Protein AF-G9MUP9-F1 (afdb_monomer)

Sequence (63 aa):
YRLGVYGFLNSKEFDGHDAVQNAGLLDQRLAREWIQRHKSAFGGDPSKVTIWGGSAGGRLQTR

Solvent-accessible surface area (backbone atoms only — not comparable to full-atom values): 3937 Å² total; per-residue (Å²): 100,52,58,66,67,79,7,58,50,73,63,76,91,40,67,93,50,101,63,65,66,43,38,18,58,52,39,48,52,52,51,53,52,48,46,55,74,47,33,57,84,73,78,41,57,67,93,69,74,85,86,85,49,66,74,71,48,39,66,72,61,78,121

Radius of gyration: 14.55 Å; Cα contacts (8 Å, |Δi|>4): 45; chains: 1; bounding box: 31×16×38 Å

Organism: Hypocrea virens (strain Gv29-8 / FGSC 10586) (NCBI:txid413071)

InterPro domains:
  IPR002018 Carboxylesterase,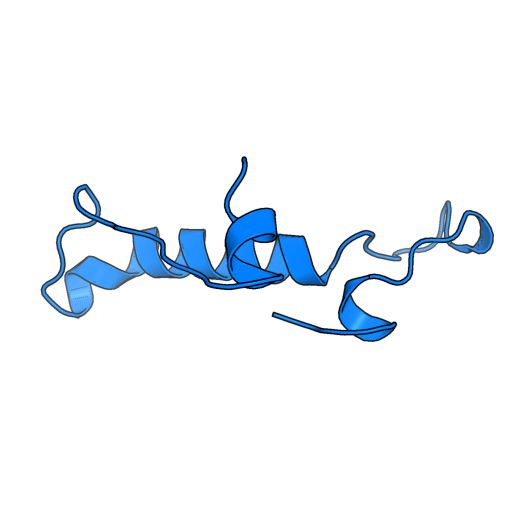 type B [PF00135] (1-59)
  IPR019826 Carboxylesterase type B, active site [PS00122] (42-57)
  IPR029058 Alpha/Beta hydrolase fold [G3DSA:3.40.50.1820] (1-61)
  IPR029058 Alpha/Beta hydrolase fold [SSF53474] (1-59)

Secondary structure (DSSP, 8-state):
---HHHHH---GGGTTTT--TTHHHHHHHHHHHHHHHHGGGGT--TT-------THHHHTT--

Structure (mmCIF, N/CA/C/O backbone):
data_AF-G9MUP9-F1
#
_entry.id   AF-G9MUP9-F1
#
loop_
_atom_site.group_PDB
_atom_site.id
_atom_site.type_symbol
_atom_site.label_atom_id
_atom_site.label_alt_id
_atom_site.label_comp_id
_atom_site.label_asym_id
_atom_site.label_entity_id
_atom_site.label_seq_id
_atom_site.pdbx_PDB_ins_code
_atom_site.Cartn_x
_atom_site.Cartn_y
_atom_site.Cartn_z
_atom_site.occupancy
_atom_site.B_iso_or_equiv
_atom_site.auth_seq_id
_atom_site.auth_comp_id
_atom_site.auth_asym_id
_atom_site.auth_atom_id
_atom_site.pdbx_PDB_model_num
ATOM 1 N N . TYR A 1 1 ? 0.760 -5.475 -2.601 1.00 87.00 1 TYR A N 1
ATOM 2 C CA . TYR A 1 1 ? 1.133 -4.562 -3.694 1.00 87.00 1 TYR A CA 1
ATOM 3 C C . TYR A 1 1 ? 2.111 -5.265 -4.614 1.00 87.00 1 TYR A C 1
ATOM 5 O O . TYR A 1 1 ? 2.819 -6.152 -4.145 1.00 87.00 1 TYR A O 1
ATOM 13 N N . ARG A 1 2 ? 2.130 -4.915 -5.901 1.00 94.81 2 ARG A N 1
ATOM 14 C CA . ARG A 1 2 ? 3.076 -5.461 -6.882 1.00 94.81 2 ARG A CA 1
ATOM 15 C C . ARG A 1 2 ? 4.524 -5.098 -6.535 1.00 94.81 2 ARG A C 1
ATOM 17 O O . ARG A 1 2 ? 4.786 -4.047 -5.954 1.00 94.81 2 ARG A O 1
ATOM 24 N N . LEU A 1 3 ? 5.457 -5.978 -6.899 1.00 92.94 3 LEU A N 1
ATOM 25 C CA . LEU A 1 3 ? 6.895 -5.877 -6.617 1.00 92.94 3 LEU A CA 1
ATOM 26 C C . LEU A 1 3 ? 7.721 -5.888 -7.911 1.00 92.94 3 LEU A C 1
ATOM 28 O O . LEU A 1 3 ? 7.203 -6.206 -8.982 1.00 92.94 3 LEU A O 1
ATOM 32 N N . GLY A 1 4 ? 9.016 -5.573 -7.796 1.00 91.19 4 GLY A N 1
ATOM 33 C CA . GLY A 1 4 ? 9.966 -5.628 -8.911 1.00 91.19 4 GLY A CA 1
ATOM 34 C C . GLY A 1 4 ? 9.512 -4.795 -10.110 1.00 91.19 4 GLY A C 1
ATOM 35 O O . GLY A 1 4 ? 8.883 -3.751 -9.942 1.00 91.19 4 GLY A O 1
ATOM 36 N N . VAL A 1 5 ? 9.788 -5.281 -11.322 1.00 90.38 5 VAL A N 1
ATOM 37 C CA . VAL A 1 5 ? 9.410 -4.593 -12.570 1.00 90.38 5 VAL A CA 1
ATOM 38 C C . VAL A 1 5 ? 7.898 -4.365 -12.678 1.00 90.38 5 VAL A C 1
ATOM 40 O O . VAL A 1 5 ? 7.459 -3.306 -13.096 1.00 90.38 5 VAL A O 1
ATOM 43 N N . TYR A 1 6 ? 7.071 -5.285 -12.189 1.00 89.56 6 TYR A N 1
ATOM 44 C CA . TYR A 1 6 ? 5.615 -5.134 -12.272 1.00 89.56 6 TYR A CA 1
ATOM 45 C C . TYR A 1 6 ? 5.043 -4.068 -11.326 1.00 89.56 6 TYR A C 1
ATOM 47 O O . TYR A 1 6 ? 3.909 -3.631 -11.512 1.00 89.56 6 TYR A O 1
ATOM 55 N N . GLY A 1 7 ? 5.786 -3.682 -10.284 1.00 91.12 7 GLY A N 1
ATOM 56 C CA . GLY A 1 7 ? 5.369 -2.662 -9.318 1.00 91.12 7 GLY A CA 1
ATOM 57 C C . GLY A 1 7 ? 6.092 -1.324 -9.469 1.00 91.12 7 GLY A C 1
ATOM 58 O O . GLY A 1 7 ? 5.551 -0.295 -9.072 1.00 91.12 7 GLY A O 1
ATOM 59 N N . PHE A 1 8 ? 7.311 -1.334 -10.005 1.00 91.38 8 PHE A N 1
ATOM 60 C CA . PHE A 1 8 ? 8.224 -0.191 -9.935 1.00 91.38 8 PHE A CA 1
ATOM 61 C C . PHE A 1 8 ? 8.989 0.068 -11.239 1.00 91.38 8 PHE A C 1
ATOM 63 O O . PHE A 1 8 ? 9.943 0.844 -11.231 1.00 91.38 8 PHE A O 1
ATOM 70 N N . LEU A 1 9 ? 8.601 -0.561 -12.355 1.00 89.69 9 LEU A N 1
ATOM 71 C CA . LEU A 1 9 ? 9.140 -0.188 -13.660 1.00 89.69 9 LEU A CA 1
ATOM 72 C C . LEU A 1 9 ? 8.661 1.219 -14.018 1.00 89.69 9 LEU A C 1
ATOM 74 O O . LEU A 1 9 ? 7.469 1.456 -14.188 1.00 89.69 9 LEU A O 1
ATOM 78 N N . ASN A 1 10 ? 9.617 2.134 -14.133 1.00 85.69 10 ASN A N 1
ATOM 79 C CA . ASN A 1 10 ? 9.404 3.501 -14.576 1.00 85.69 10 ASN A CA 1
ATOM 80 C C . ASN A 1 10 ? 10.461 3.791 -15.644 1.00 85.69 10 ASN A C 1
ATOM 82 O O . ASN A 1 10 ? 11.656 3.719 -15.353 1.00 85.69 10 ASN A O 1
ATOM 86 N N . SER A 1 11 ? 10.042 4.111 -16.865 1.00 86.00 11 SER A N 1
ATOM 87 C CA . SER A 1 11 ? 10.955 4.580 -17.907 1.00 86.00 11 SER A CA 1
ATOM 88 C C . SER A 1 11 ? 10.233 5.534 -18.857 1.00 86.00 11 SER A C 1
ATOM 90 O O . SER A 1 11 ? 9.006 5.502 -18.954 1.00 86.00 11 SER A O 1
ATOM 92 N N . LYS A 1 12 ? 10.996 6.419 -19.507 1.00 85.44 12 LYS A N 1
ATOM 93 C CA . 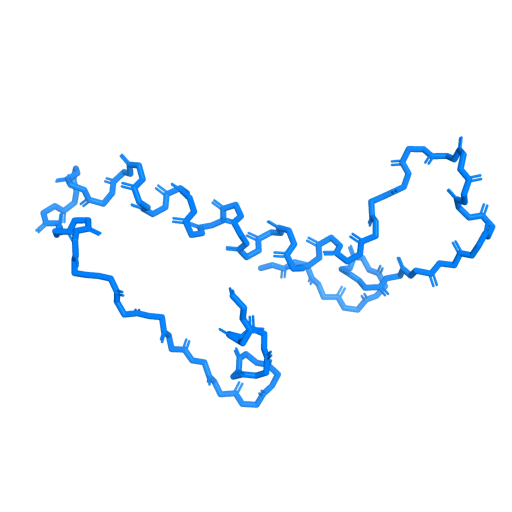LYS A 1 12 ? 10.452 7.467 -20.389 1.00 85.44 12 LYS A CA 1
ATOM 94 C C . LYS A 1 12 ? 9.883 6.897 -21.683 1.00 85.44 12 LYS A C 1
ATOM 96 O O . LYS A 1 12 ? 9.037 7.509 -22.315 1.00 85.44 12 LYS A O 1
ATOM 101 N N . GLU A 1 13 ? 10.323 5.703 -22.060 1.00 85.50 13 GLU A N 1
ATOM 102 C CA . GLU A 1 13 ? 9.798 4.932 -23.185 1.00 85.50 13 GLU A CA 1
ATOM 103 C C . GLU A 1 13 ? 8.310 4.599 -23.014 1.00 85.50 13 GLU A C 1
ATOM 105 O O . GLU A 1 13 ? 7.634 4.294 -23.989 1.00 85.50 13 GLU A O 1
ATOM 110 N N . PHE A 1 14 ? 7.793 4.676 -21.786 1.00 80.25 14 PHE A N 1
ATOM 111 C CA . PHE A 1 14 ? 6.382 4.484 -21.490 1.00 80.25 14 PHE A CA 1
ATOM 112 C C . PHE A 1 14 ? 5.572 5.791 -21.445 1.00 80.25 14 PHE A C 1
ATOM 114 O O . PHE A 1 14 ? 4.358 5.737 -21.244 1.00 80.25 14 PHE A O 1
ATOM 121 N N . ASP A 1 15 ? 6.196 6.956 -21.645 1.00 79.44 15 ASP A N 1
ATOM 122 C CA . ASP A 1 15 ? 5.490 8.239 -21.670 1.00 79.44 15 ASP A CA 1
ATOM 123 C C . ASP A 1 15 ? 4.544 8.289 -22.888 1.00 79.44 15 ASP A C 1
ATOM 125 O O . ASP A 1 15 ? 4.961 8.106 -24.030 1.00 79.44 15 ASP A O 1
ATOM 129 N N . GLY A 1 16 ? 3.247 8.520 -22.652 1.00 73.31 16 GLY A N 1
ATOM 130 C CA . GLY A 1 16 ? 2.214 8.507 -23.702 1.00 73.31 16 GLY A CA 1
ATOM 131 C C . GLY A 1 16 ? 1.619 7.125 -24.007 1.00 73.31 16 GLY A C 1
ATOM 132 O O . GLY A 1 16 ? 0.683 7.029 -24.799 1.00 73.31 16 GLY A O 1
ATOM 133 N N . HIS A 1 17 ? 2.105 6.074 -23.346 1.00 75.38 17 HIS A N 1
ATOM 134 C CA . HIS A 1 17 ? 1.423 4.787 -23.246 1.00 75.38 17 HIS A CA 1
ATOM 135 C C . HIS A 1 17 ? 0.616 4.738 -21.935 1.00 75.38 17 HIS A C 1
ATOM 137 O O . HIS A 1 17 ? 0.954 5.439 -20.982 1.00 75.38 17 HIS A O 1
ATOM 143 N N . ASP A 1 18 ? -0.420 3.894 -21.845 1.00 78.31 18 ASP A N 1
ATOM 144 C CA . ASP A 1 18 ? -1.236 3.687 -20.624 1.00 78.31 18 ASP A CA 1
ATOM 145 C C . ASP A 1 18 ? -0.463 2.961 -19.492 1.00 78.31 18 ASP A C 1
ATOM 147 O O . ASP A 1 18 ? -0.979 2.107 -18.768 1.00 78.31 18 ASP A O 1
ATOM 151 N N . ALA A 1 19 ? 0.824 3.264 -19.345 1.00 81.06 19 ALA A N 1
ATOM 152 C CA . ALA A 1 19 ? 1.695 2.699 -18.341 1.00 81.06 19 ALA A CA 1
ATOM 153 C C . ALA A 1 19 ? 1.551 3.445 -17.0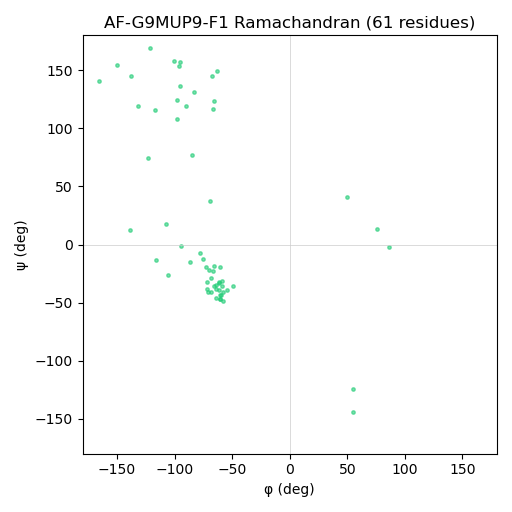14 1.00 81.06 19 ALA A C 1
ATOM 155 O O . ALA A 1 19 ? 1.635 4.670 -16.922 1.00 81.06 19 ALA A O 1
ATOM 156 N N . VAL A 1 20 ? 1.382 2.671 -15.947 1.00 84.25 20 VAL A N 1
ATOM 157 C CA . VAL A 1 20 ? 1.191 3.200 -14.602 1.00 84.25 20 VAL A CA 1
ATOM 158 C C . VAL A 1 20 ? 2.515 3.174 -13.850 1.00 84.25 20 VAL A C 1
ATOM 160 O O . VAL A 1 20 ? 2.983 2.117 -13.422 1.00 84.25 20 VAL A O 1
ATOM 163 N N . GLN A 1 21 ? 3.095 4.355 -13.649 1.00 87.31 21 GLN A N 1
ATOM 164 C CA . GLN A 1 21 ? 4.297 4.509 -12.837 1.00 87.31 21 GLN A CA 1
ATOM 165 C C . GLN A 1 21 ? 4.017 4.225 -11.359 1.00 87.31 21 GLN A C 1
ATOM 167 O O . GLN A 1 21 ? 2.955 4.556 -10.827 1.00 87.31 21 GLN A O 1
ATOM 172 N N . ASN A 1 22 ? 4.998 3.629 -10.678 1.00 90.00 22 ASN A N 1
ATOM 173 C CA . ASN A 1 22 ? 4.905 3.253 -9.264 1.00 90.00 22 ASN A CA 1
ATOM 174 C C . ASN A 1 22 ? 3.627 2.467 -8.920 1.00 90.00 22 ASN A C 1
ATOM 176 O O . ASN A 1 22 ? 3.010 2.675 -7.872 1.00 90.00 22 ASN A O 1
ATOM 180 N N . ALA A 1 23 ? 3.232 1.546 -9.795 1.00 92.31 23 ALA A N 1
ATOM 181 C CA . ALA A 1 23 ? 2.058 0.702 -9.627 1.00 92.31 23 ALA A CA 1
ATOM 182 C C . ALA A 1 23 ? 1.984 0.018 -8.243 1.00 92.31 23 ALA A C 1
ATOM 184 O O . ALA A 1 23 ? 0.912 -0.071 -7.648 1.00 92.31 23 ALA A O 1
ATOM 185 N N . GLY A 1 24 ? 3.124 -0.378 -7.670 1.00 92.19 24 GLY A N 1
ATOM 186 C CA . GLY A 1 24 ? 3.217 -0.929 -6.317 1.00 92.19 24 GLY A CA 1
ATOM 187 C C . GLY A 1 24 ? 2.822 0.066 -5.214 1.00 92.19 24 GLY A C 1
ATOM 188 O O . GLY A 1 24 ? 2.199 -0.330 -4.232 1.00 92.19 24 GLY A O 1
ATOM 189 N N . LEU A 1 25 ? 3.110 1.362 -5.365 1.00 91.75 25 LEU A N 1
ATOM 190 C CA . LEU A 1 25 ? 2.628 2.391 -4.430 1.00 91.75 25 LEU A CA 1
ATOM 191 C C . LEU A 1 25 ? 1.123 2.615 -4.566 1.00 91.75 25 LEU A C 1
ATOM 193 O O . LEU A 1 25 ? 0.415 2.745 -3.566 1.00 91.75 25 LEU A O 1
ATOM 197 N N . LEU A 1 26 ? 0.618 2.624 -5.798 1.00 93.12 26 LEU A N 1
ATOM 198 C CA . LEU A 1 26 ? -0.810 2.790 -6.056 1.00 93.12 26 LEU A CA 1
ATOM 199 C C . LEU A 1 26 ? -1.624 1.611 -5.522 1.00 93.12 26 LEU A C 1
ATOM 201 O O . LEU A 1 26 ? -2.691 1.825 -4.953 1.00 93.12 26 LEU A O 1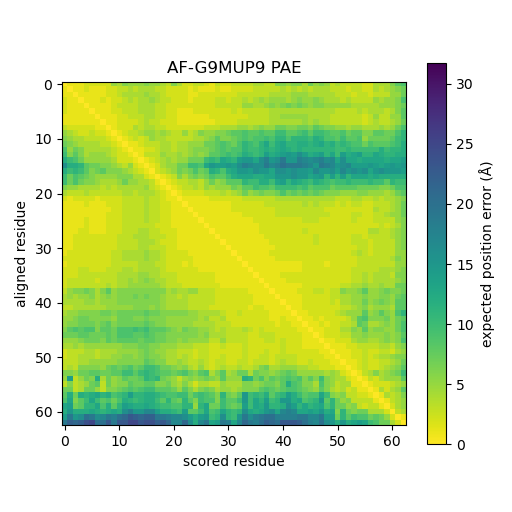
ATOM 205 N N . ASP A 1 27 ? -1.088 0.393 -5.586 1.00 95.25 27 ASP A N 1
ATOM 206 C CA . ASP A 1 27 ? -1.708 -0.772 -4.956 1.00 95.25 27 ASP A CA 1
ATOM 207 C C . ASP A 1 27 ? -1.822 -0.604 -3.428 1.00 95.25 27 ASP A C 1
ATOM 209 O O . ASP A 1 27 ? -2.829 -0.994 -2.836 1.00 95.25 27 ASP A O 1
ATOM 213 N N . GLN A 1 28 ? -0.816 -0.015 -2.764 1.00 93.88 28 GLN A N 1
ATOM 214 C CA . GLN A 1 28 ? -0.893 0.262 -1.321 1.00 93.88 28 GLN A CA 1
ATOM 215 C C . GLN A 1 28 ? -1.925 1.342 -1.000 1.00 93.88 28 GLN A C 1
ATOM 217 O O . GLN A 1 28 ? -2.684 1.205 -0.039 1.00 93.88 28 GLN A O 1
ATOM 222 N N . ARG A 1 29 ? -1.996 2.395 -1.821 1.00 93.12 29 ARG A N 1
ATOM 223 C CA . ARG A 1 29 ? -3.025 3.431 -1.689 1.00 93.12 29 ARG A CA 1
ATOM 224 C C . ARG A 1 29 ? -4.423 2.842 -1.856 1.00 93.12 29 ARG A C 1
ATOM 226 O O . ARG A 1 29 ? -5.286 3.099 -1.019 1.00 93.12 29 ARG A O 1
ATOM 233 N N . LEU A 1 30 ? -4.629 2.025 -2.887 1.00 95.31 30 LEU A N 1
ATOM 234 C CA . LEU A 1 30 ? -5.901 1.356 -3.139 1.00 95.31 30 LEU A CA 1
ATOM 235 C C . LEU A 1 30 ? -6.291 0.459 -1.960 1.00 95.31 30 LEU A C 1
ATOM 237 O O . LEU A 1 30 ? -7.435 0.503 -1.513 1.00 95.31 30 LEU A O 1
ATOM 241 N N . ALA A 1 31 ? -5.340 -0.305 -1.414 1.00 93.69 31 ALA A N 1
ATOM 242 C CA . ALA A 1 31 ? -5.574 -1.129 -0.233 1.00 93.69 31 ALA A CA 1
ATOM 243 C C . ALA A 1 31 ? -5.983 -0.281 0.983 1.00 93.69 31 ALA A C 1
ATOM 245 O O . ALA A 1 31 ? -6.945 -0.622 1.668 1.00 93.69 31 ALA A O 1
ATOM 246 N N . ARG A 1 32 ? -5.320 0.859 1.225 1.00 92.69 32 ARG A N 1
ATOM 247 C CA . ARG A 1 32 ? -5.691 1.794 2.301 1.00 92.69 32 ARG A CA 1
ATOM 248 C C . ARG A 1 32 ? -7.108 2.334 2.118 1.00 92.69 32 ARG A C 1
ATOM 250 O O . ARG A 1 32 ? -7.884 2.330 3.068 1.00 92.69 32 ARG A O 1
ATOM 257 N N . GLU A 1 33 ? -7.456 2.778 0.914 1.00 94.44 33 GLU A N 1
ATOM 258 C CA . GLU A 1 33 ? -8.800 3.274 0.604 1.00 94.44 33 GLU A CA 1
ATOM 259 C C . GLU A 1 33 ? -9.860 2.176 0.748 1.00 94.44 33 GLU A C 1
ATOM 261 O O . GLU A 1 33 ? -10.949 2.423 1.262 1.00 94.44 33 GLU A O 1
ATOM 266 N N . TRP A 1 34 ? -9.543 0.945 0.344 1.00 96.19 34 TRP A N 1
ATOM 267 C CA . TRP A 1 34 ? -10.433 -0.194 0.526 1.00 96.19 34 TRP A CA 1
ATOM 268 C C . TRP A 1 34 ? -10.667 -0.491 2.008 1.00 96.19 34 TRP A C 1
ATOM 270 O O . TRP A 1 34 ? -11.820 -0.640 2.409 1.00 96.19 34 TRP A O 1
ATOM 280 N N . ILE A 1 35 ? -9.607 -0.509 2.825 1.00 94.19 35 ILE A N 1
ATOM 281 C CA . ILE A 1 35 ? -9.718 -0.693 4.278 1.00 94.19 35 ILE A CA 1
ATOM 282 C C . ILE A 1 35 ? -10.602 0.406 4.866 1.00 94.19 35 ILE A C 1
ATOM 284 O O . ILE A 1 35 ? -11.540 0.098 5.593 1.00 94.19 35 ILE A O 1
ATOM 288 N N . GLN A 1 36 ? -10.353 1.668 4.514 1.00 92.00 36 GLN A N 1
ATOM 289 C CA . GLN A 1 36 ? -11.150 2.794 5.004 1.00 92.00 36 GLN A CA 1
ATOM 290 C C . GLN A 1 36 ? -12.638 2.656 4.659 1.00 92.00 36 GLN A C 1
A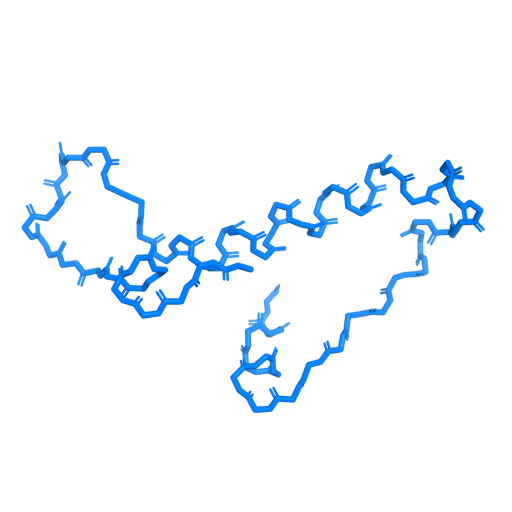TOM 292 O O . GLN A 1 36 ? -13.490 2.907 5.505 1.00 92.00 36 GLN A O 1
ATOM 297 N N . ARG A 1 37 ? -12.960 2.189 3.448 1.00 95.62 37 ARG A N 1
ATOM 298 C CA . ARG A 1 37 ? -14.349 1.997 3.010 1.00 95.62 37 ARG A CA 1
ATOM 299 C C . ARG A 1 37 ? -15.059 0.816 3.675 1.00 95.62 37 ARG A C 1
ATOM 301 O O . ARG A 1 37 ? -16.268 0.884 3.860 1.00 95.62 37 ARG A O 1
ATOM 308 N N . HIS A 1 38 ? -14.348 -0.262 4.011 1.00 95.62 38 HIS A N 1
ATOM 309 C CA . HIS A 1 38 ? -14.994 -1.534 4.370 1.00 95.62 38 HIS A CA 1
ATOM 310 C C . HIS A 1 38 ? -14.755 -1.994 5.809 1.00 95.62 38 HIS A C 1
ATOM 312 O O . HIS A 1 38 ? -15.459 -2.882 6.281 1.00 95.62 38 HIS A O 1
ATOM 318 N N . LYS A 1 39 ? -13.798 -1.412 6.541 1.00 91.44 39 LYS A N 1
ATOM 319 C CA . LYS A 1 39 ? -13.396 -1.899 7.872 1.00 91.44 39 LYS A CA 1
ATOM 320 C C . LYS A 1 39 ? -14.542 -1.935 8.893 1.00 91.44 39 LYS A C 1
ATOM 322 O O . LYS A 1 39 ? -14.551 -2.834 9.733 1.00 91.44 39 LYS A O 1
ATOM 327 N N . SER A 1 40 ? -15.525 -1.037 8.797 1.00 93.81 40 SER A N 1
ATOM 328 C CA . SER A 1 40 ? -16.702 -1.041 9.679 1.00 93.81 40 SER A CA 1
ATOM 329 C C . SER A 1 40 ? -17.537 -2.318 9.565 1.00 93.81 40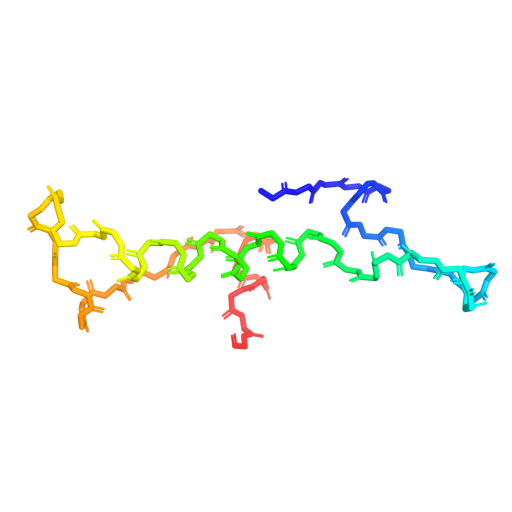 SER A C 1
ATOM 331 O O . SER A 1 40 ? -18.052 -2.788 10.575 1.00 93.81 40 SER A O 1
ATOM 333 N N . ALA A 1 41 ? -17.597 -2.944 8.384 1.00 96.88 41 ALA A N 1
ATOM 334 C CA . ALA A 1 41 ? -18.279 -4.229 8.196 1.00 96.88 41 ALA A CA 1
ATOM 335 C C . ALA A 1 41 ? -17.605 -5.382 8.967 1.00 96.88 41 ALA A C 1
ATOM 337 O O . ALA A 1 41 ? -18.226 -6.408 9.218 1.00 96.88 41 ALA A O 1
ATOM 338 N N . PHE A 1 42 ? -16.347 -5.197 9.375 1.00 95.88 42 PHE A N 1
ATOM 339 C CA . PHE A 1 42 ? -15.555 -6.156 10.146 1.00 95.88 42 PHE A CA 1
ATOM 340 C C . PHE A 1 42 ? -15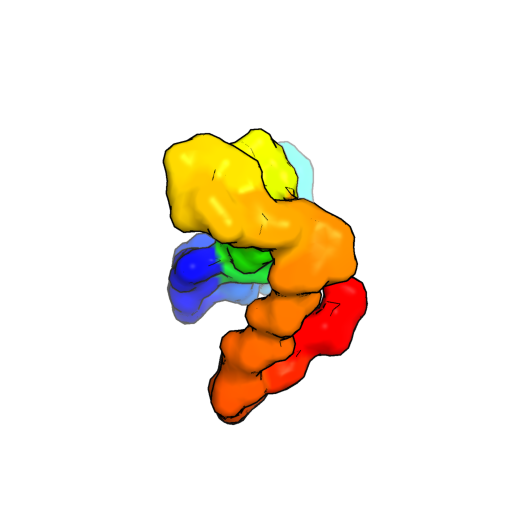.361 -5.708 11.606 1.00 95.88 42 PHE A C 1
ATOM 342 O O . PHE A 1 42 ? -14.449 -6.182 12.281 1.00 95.88 42 PHE A O 1
ATOM 349 N N . GLY A 1 43 ? -16.175 -4.764 12.095 1.00 95.12 43 GLY A N 1
ATOM 350 C CA . GLY A 1 43 ? -16.137 -4.294 13.485 1.00 95.12 43 GLY A CA 1
ATOM 351 C C . GLY A 1 43 ? -14.977 -3.354 13.825 1.00 95.12 43 GLY A C 1
ATOM 352 O O . GLY A 1 43 ? -14.707 -3.111 14.998 1.00 95.12 43 GLY A O 1
ATOM 353 N N . GLY A 1 44 ? -14.264 -2.824 12.827 1.00 93.44 44 GLY A N 1
ATOM 354 C CA . GLY A 1 44 ? -13.196 -1.855 13.055 1.00 93.44 44 GLY A CA 1
ATOM 355 C C . GLY A 1 44 ? -13.649 -0.402 12.889 1.00 93.44 44 GLY A C 1
ATOM 356 O O . GLY A 1 44 ? -14.553 -0.095 12.117 1.00 93.44 44 GLY A O 1
ATOM 357 N N . ASP A 1 45 ? -12.961 0.503 13.579 1.00 91.88 45 ASP A N 1
ATOM 358 C CA . ASP A 1 45 ? -13.200 1.947 13.512 1.00 91.88 45 ASP A CA 1
ATOM 359 C C . ASP A 1 45 ? -12.340 2.585 12.394 1.00 91.88 45 ASP A C 1
ATOM 361 O O . ASP A 1 45 ? -11.108 2.492 12.456 1.00 91.88 45 ASP A O 1
ATOM 365 N N . PRO A 1 46 ? -12.938 3.211 11.360 1.00 86.69 46 PRO A N 1
ATOM 366 C CA . PRO A 1 46 ? -12.195 3.838 10.261 1.00 86.69 46 PRO A CA 1
ATOM 367 C C . PRO A 1 46 ? -11.370 5.055 10.714 1.00 86.69 46 PRO A C 1
ATOM 369 O O . PRO A 1 46 ? -10.345 5.366 10.103 1.00 86.69 46 PRO A O 1
ATOM 372 N N . SER A 1 47 ? -11.738 5.694 11.832 1.00 89.81 47 SER A N 1
ATOM 373 C CA . SER A 1 47 ? -10.948 6.778 12.429 1.00 89.81 47 SER A CA 1
ATOM 374 C C . SER A 1 47 ? -9.693 6.279 13.160 1.00 89.81 47 SER A C 1
ATOM 376 O O . SER A 1 47 ? -8.800 7.067 13.468 1.00 89.81 47 SER A O 1
ATOM 378 N N . LYS A 1 48 ? -9.585 4.963 13.404 1.00 90.69 48 LYS A N 1
ATOM 379 C CA . LYS A 1 48 ? -8.482 4.324 14.135 1.00 90.69 48 LYS A CA 1
ATOM 380 C C . LYS A 1 48 ? -7.813 3.250 13.285 1.00 90.69 48 LYS A C 1
ATOM 382 O O . LYS A 1 48 ? -7.969 2.046 13.502 1.00 90.69 48 LYS A O 1
ATOM 387 N N . VAL A 1 49 ? -7.034 3.700 12.307 1.00 89.44 49 VAL A N 1
ATOM 388 C CA . VAL A 1 49 ? -6.239 2.827 11.437 1.00 89.44 49 VAL A CA 1
ATOM 389 C C . VAL A 1 49 ? -4.756 3.117 11.630 1.00 89.44 49 VAL A C 1
ATOM 391 O O . VAL A 1 49 ? -4.279 4.193 11.285 1.00 89.44 49 VAL A O 1
ATOM 394 N N . THR A 1 50 ? -4.021 2.123 12.130 1.00 91.88 50 THR A N 1
ATOM 395 C CA . THR A 1 50 ? -2.555 2.151 12.194 1.00 91.88 50 THR A CA 1
ATOM 396 C C . THR A 1 50 ? -1.989 1.3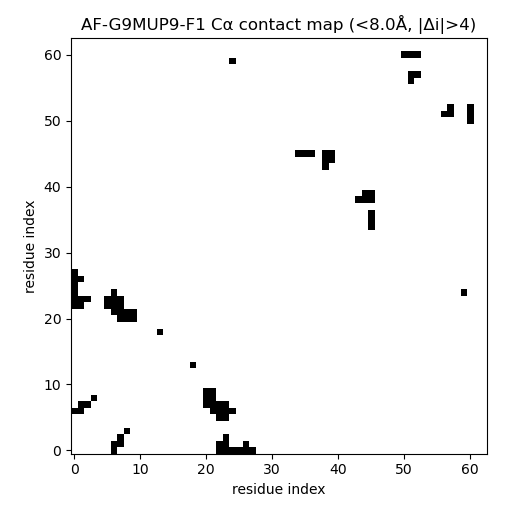77 11.013 1.00 91.88 50 THR A C 1
ATOM 398 O O . THR A 1 50 ? -2.314 0.206 10.819 1.00 91.88 50 THR A O 1
ATOM 401 N N . ILE A 1 51 ? -1.131 2.024 10.228 1.00 89.31 51 ILE A N 1
ATOM 402 C CA . ILE A 1 51 ? -0.348 1.365 9.180 1.00 89.31 51 ILE A CA 1
ATOM 403 C C . ILE A 1 51 ? 1.015 1.027 9.787 1.00 89.31 51 ILE A C 1
ATOM 405 O O . ILE A 1 51 ? 1.602 1.854 10.478 1.00 89.31 51 ILE A O 1
ATOM 409 N N . TRP A 1 52 ? 1.534 -0.173 9.530 1.00 90.50 52 TRP A N 1
ATOM 410 C CA . TRP A 1 52 ? 2.851 -0.602 10.003 1.00 90.50 52 TRP A CA 1
ATOM 411 C C . TRP A 1 52 ? 3.608 -1.361 8.907 1.00 90.50 52 TRP A C 1
ATOM 413 O O . TRP A 1 52 ? 2.994 -2.061 8.103 1.00 90.50 52 TRP A O 1
ATOM 423 N N . GLY A 1 53 ? 4.933 -1.201 8.853 1.00 86.62 53 GLY A N 1
ATOM 424 C CA . GLY A 1 53 ? 5.787 -1.889 7.888 1.00 86.62 53 GLY A CA 1
ATOM 425 C C . GLY A 1 53 ? 7.271 -1.811 8.250 1.00 86.62 53 GLY A C 1
ATOM 426 O O . GLY A 1 53 ? 7.760 -0.775 8.691 1.00 86.62 53 GLY A O 1
ATOM 427 N N . GLY A 1 54 ? 8.000 -2.910 8.044 1.00 87.50 54 GLY A N 1
ATOM 428 C CA . GLY A 1 54 ? 9.457 -2.984 8.202 1.00 87.50 54 GLY A CA 1
ATOM 429 C C . GL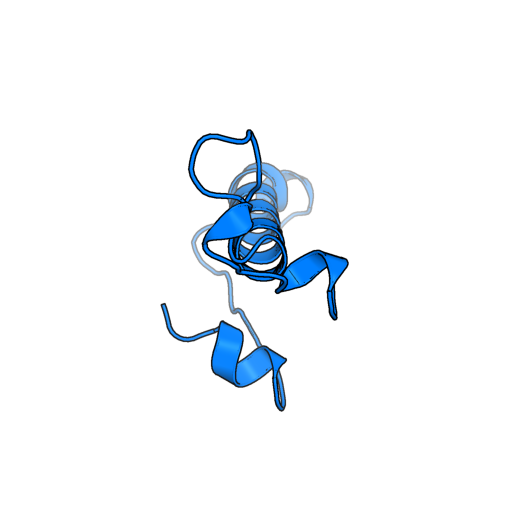Y A 1 54 ? 10.197 -2.915 6.861 1.00 87.50 54 GLY A C 1
ATOM 430 O O . GLY A 1 54 ? 9.634 -3.243 5.815 1.00 87.50 54 GLY A O 1
ATOM 431 N N . SER A 1 55 ? 11.474 -2.515 6.878 1.00 90.75 55 SER A N 1
ATOM 432 C CA . SER A 1 55 ? 12.337 -2.441 5.683 1.00 90.75 55 SER A CA 1
ATOM 433 C C . SER A 1 55 ? 11.715 -1.580 4.564 1.00 90.75 55 SER A C 1
ATOM 435 O O . SER A 1 55 ? 11.353 -0.426 4.805 1.00 90.75 55 SER A O 1
ATOM 437 N N . ALA A 1 56 ? 11.552 -2.120 3.351 1.00 76.94 56 ALA A N 1
ATOM 438 C CA . ALA A 1 56 ? 10.867 -1.454 2.248 1.00 76.94 56 ALA A CA 1
ATOM 439 C C . ALA A 1 56 ? 9.448 -1.007 2.639 1.00 76.94 56 ALA A C 1
ATOM 441 O O . ALA A 1 56 ? 9.059 0.106 2.313 1.00 76.94 56 ALA A O 1
ATOM 442 N N . GLY A 1 57 ? 8.710 -1.811 3.413 1.00 68.06 57 GLY A N 1
ATOM 443 C CA . GLY A 1 57 ? 7.365 -1.465 3.884 1.00 68.06 57 GLY A CA 1
ATOM 444 C C . GLY A 1 57 ? 7.322 -0.210 4.762 1.00 68.06 57 GLY A C 1
ATOM 445 O O . GLY A 1 57 ? 6.363 0.550 4.675 1.00 68.06 57 GLY A O 1
ATOM 446 N N . GLY A 1 58 ? 8.373 0.050 5.548 1.00 70.38 58 GLY A N 1
ATOM 447 C CA . GLY A 1 58 ? 8.477 1.263 6.367 1.00 70.38 58 GLY A CA 1
ATOM 448 C C . GLY A 1 58 ? 8.739 2.516 5.531 1.00 70.38 58 GLY A C 1
ATOM 449 O O . GLY A 1 58 ? 8.138 3.559 5.765 1.00 70.38 58 GLY A O 1
ATOM 450 N N . ARG A 1 59 ? 9.570 2.412 4.484 1.00 70.44 59 ARG A N 1
ATOM 451 C CA . ARG A 1 59 ? 9.806 3.531 3.549 1.00 70.44 59 ARG A CA 1
ATOM 452 C C . ARG A 1 59 ? 8.587 3.865 2.691 1.00 70.44 59 ARG A C 1
ATOM 454 O O . ARG A 1 59 ? 8.427 5.004 2.279 1.00 70.44 59 ARG A O 1
ATOM 461 N N . LEU A 1 60 ? 7.729 2.888 2.413 1.00 65.81 60 LEU A N 1
ATOM 462 C CA . LEU A 1 60 ? 6.517 3.092 1.610 1.00 65.81 60 LEU A CA 1
ATOM 463 C C . LEU A 1 60 ? 5.393 3.764 2.429 1.00 65.81 60 LEU A C 1
ATOM 465 O O . LEU A 1 60 ? 4.380 4.168 1.869 1.00 65.81 60 LEU A O 1
ATOM 469 N N . GLN A 1 61 ? 5.592 3.924 3.742 1.00 60.41 61 GLN A N 1
ATOM 470 C CA . GLN A 1 61 ? 4.637 4.511 4.681 1.00 60.41 61 GLN A CA 1
ATOM 471 C C . GLN A 1 61 ? 4.732 6.042 4.779 1.00 60.41 61 GLN A C 1
ATOM 473 O O . GLN A 1 61 ? 3.813 6.688 5.277 1.00 60.41 61 GLN A O 1
ATOM 478 N N . THR A 1 62 ? 5.819 6.642 4.288 1.00 46.56 62 THR A N 1
ATOM 479 C CA . THR A 1 62 ? 6.007 8.097 4.283 1.00 46.56 62 THR A CA 1
ATOM 480 C C . THR A 1 62 ? 5.345 8.733 3.058 1.00 46.56 62 THR A C 1
ATOM 482 O O . THR A 1 62 ? 6.035 9.050 2.089 1.00 46.56 62 THR A O 1
ATOM 485 N N . ARG A 1 63 ? 4.012 8.882 3.092 1.00 42.53 63 ARG A N 1
ATOM 486 C CA . ARG A 1 63 ? 3.227 10.018 2.555 1.00 42.53 63 ARG A CA 1
ATOM 487 C C . ARG A 1 63 ? 1.723 9.855 2.807 1.00 42.53 63 ARG A C 1
ATOM 489 O O . ARG A 1 63 ? 1.141 8.784 2.505 1.00 42.53 63 ARG A O 1
#

Mean predicted aligned error: 5.07 Å

Foldseek 3Di:
DDDDCVQAVDDPVCPVPPDDHRNVLVVVVVVLVVCLVCVVVVVDDSVDDDQDDPDVSVVSPPD

pLDDT: mean 86.42, std 11.08, range [42.53, 96.88]